Protein AF-A0A9J5ZUS2-F1 (afdb_monomer_lite)

Organism: Solanum commersonii (NCBI:txid4109)

Sequence (177 aa):
MTYFGKKFLSPGGKTVLIQHILQSQPLHIFVALMPYASIIKNIEMHFSNFFWGNKDGKKKKFVIGLLGKTSYMIYICLSLSTKRWWRIGTEKYLWAEFLKAKYCQRRNPMSKVATLTDSSSWRELLSVRDKVEKTYLLETQLIRKMLPLGQDWDLDSLNPTIPRNVVNIVENIHIGD

Secondary structure (DSSP, 8-state):
----------HHHHHHHHHHHHHHTHHHHHHH----HHHHHHHHHHHHHHHH-S-TT-------SSSTTS-HHHHHHHHHHHHHHHHHHH---HHHHHHHHHH-TTS-GGG----TTS-HHHHHHHHHHHHHHHHHHHHHHHHHHH--TTS---GGGGTTTS-HHHHHHHHT-----

pLDDT: mean 70.17, std 14.35, range [30.84, 89.31]

Radius of gyration: 23.58 Å; chains: 1; bounding box: 79×53×49 Å

Foldseek 3Di:
DDPPPPPQDDLVRLVVVVVVCCVPPVLVVLLVFQDDPVVVVVVQQVSQCSNVNPPPVDRDGPPPDDDPDDDPVVVVSLVSLLVSLVCLVPPDDPVSVVCCVVQVVDHDPLPGDDDPPDDPRSNVSVVSSVVVCVVVVVVVVVVCVQDPPDDDGPLVVCPVPDDVVVSVVVVPDDPDD

Structure (mmCIF, N/CA/C/O backbone):
data_AF-A0A9J5ZUS2-F1
#
_entry.id   AF-A0A9J5ZUS2-F1
#
loop_
_atom_site.group_PDB
_atom_site.id
_atom_site.type_symbol
_atom_site.label_atom_id
_atom_site.label_alt_id
_atom_site.label_comp_id
_atom_site.label_asym_id
_atom_site.label_entity_id
_atom_site.label_seq_id
_atom_site.pdbx_PDB_ins_code
_atom_site.Cartn_x
_atom_site.Cartn_y
_atom_site.Cartn_z
_atom_site.occupancy
_atom_site.B_iso_or_equiv
_atom_site.auth_seq_id
_atom_site.auth_comp_id
_atom_site.auth_asym_id
_atom_site.auth_atom_id
_atom_site.pdbx_PDB_model_num
ATOM 1 N N . MET A 1 1 ? -46.149 6.155 23.957 1.00 30.84 1 MET A N 1
ATOM 2 C CA . MET A 1 1 ? -45.692 5.385 22.775 1.00 30.84 1 MET A CA 1
ATOM 3 C C . MET A 1 1 ? -44.445 6.067 22.234 1.00 30.84 1 MET A C 1
ATOM 5 O O . MET A 1 1 ? -44.531 7.249 21.970 1.00 30.84 1 MET A O 1
ATOM 9 N N . THR A 1 2 ? -43.250 5.506 22.108 1.00 36.47 2 THR A N 1
ATOM 10 C CA . THR A 1 2 ? -42.658 4.200 22.417 1.00 36.47 2 THR A CA 1
ATOM 11 C C . THR A 1 2 ? -41.177 4.496 22.648 1.00 36.47 2 THR A C 1
ATOM 13 O O . THR A 1 2 ? -40.524 5.098 21.796 1.00 36.47 2 THR A O 1
ATOM 16 N N . TYR A 1 3 ? -40.655 4.096 23.807 1.00 38.28 3 TYR A N 1
ATOM 17 C CA . TYR A 1 3 ? -39.227 4.095 24.100 1.00 38.28 3 TYR A CA 1
ATOM 18 C C . TYR A 1 3 ? -38.534 3.139 23.119 1.00 38.28 3 TYR A C 1
ATOM 20 O O . TYR A 1 3 ? -38.512 1.930 23.341 1.00 38.28 3 TYR A O 1
ATOM 28 N N . PHE A 1 4 ? -37.964 3.657 22.029 1.00 38.19 4 PHE A N 1
ATOM 29 C CA . PHE A 1 4 ? -36.981 2.903 21.255 1.00 38.19 4 PHE A CA 1
ATOM 30 C C . PHE A 1 4 ? -35.716 2.788 22.107 1.00 38.19 4 PHE A C 1
ATOM 32 O O . PHE A 1 4 ? -34.848 3.663 22.117 1.00 38.19 4 PHE A O 1
ATOM 39 N N . GLY A 1 5 ? -35.664 1.714 22.895 1.00 38.50 5 GLY A N 1
ATOM 40 C CA . GLY A 1 5 ? -34.515 1.338 23.697 1.00 38.50 5 GLY A CA 1
ATOM 41 C C . GLY A 1 5 ? -33.268 1.286 22.822 1.00 38.50 5 GLY A C 1
ATOM 42 O O . GLY A 1 5 ? -33.132 0.420 21.960 1.00 38.50 5 GLY A O 1
ATOM 43 N N . LYS A 1 6 ? -32.344 2.219 23.063 1.00 49.53 6 LYS A N 1
ATOM 44 C CA . LYS A 1 6 ? -30.989 2.229 22.510 1.00 49.53 6 LYS A CA 1
ATOM 45 C C . LYS A 1 6 ? -30.213 1.013 23.036 1.00 49.53 6 LYS A C 1
ATOM 47 O O . LYS A 1 6 ? -29.319 1.155 23.867 1.00 49.53 6 LYS A O 1
ATOM 52 N N . LYS A 1 7 ? -30.516 -0.191 22.547 1.00 55.50 7 LYS A N 1
ATOM 53 C CA . LYS A 1 7 ? -29.571 -1.311 22.585 1.00 55.50 7 LYS A CA 1
ATOM 54 C C . LYS A 1 7 ? -28.504 -1.011 21.537 1.00 55.50 7 LYS A C 1
ATOM 56 O O . LYS A 1 7 ? -28.580 -1.458 20.399 1.00 55.50 7 LYS A O 1
ATOM 61 N N . PHE A 1 8 ? -27.533 -0.178 21.910 1.00 67.38 8 PHE A N 1
ATOM 62 C CA . PHE A 1 8 ? -26.286 -0.099 21.160 1.00 67.38 8 PHE A CA 1
ATOM 63 C C . PHE A 1 8 ? -25.726 -1.520 21.064 1.00 67.38 8 PHE A C 1
ATOM 65 O O . PHE A 1 8 ? -25.672 -2.219 22.076 1.00 67.38 8 PHE A O 1
ATOM 72 N N . LEU A 1 9 ? -25.362 -1.943 19.849 1.00 70.00 9 LEU A N 1
ATOM 73 C CA . LEU A 1 9 ? -24.675 -3.211 19.599 1.00 70.00 9 LEU A CA 1
ATOM 74 C C . LEU A 1 9 ? -23.627 -3.457 20.688 1.00 70.00 9 LEU A C 1
ATOM 76 O O . LEU A 1 9 ? -22.884 -2.537 21.056 1.00 70.00 9 LEU A O 1
ATOM 80 N N . SER A 1 10 ? -23.567 -4.696 21.182 1.00 81.25 10 SER A N 1
ATOM 81 C CA . SER A 1 10 ? -22.508 -5.103 22.102 1.00 81.25 10 SER A CA 1
ATOM 82 C C . SER A 1 10 ? -21.139 -4.798 21.474 1.00 81.25 10 SER A C 1
ATOM 84 O O . SER A 1 10 ? -21.027 -4.771 20.243 1.00 81.25 10 SER A O 1
ATOM 86 N N . PRO A 1 11 ? -20.076 -4.582 22.269 1.00 76.81 11 PRO A N 1
ATOM 87 C CA . PRO A 1 11 ? -18.733 -4.379 21.725 1.00 76.81 11 PRO A CA 1
ATOM 88 C C . PRO A 1 11 ? -18.337 -5.461 20.706 1.00 76.81 11 PRO A C 1
ATOM 90 O O . PRO A 1 11 ? -17.806 -5.133 19.650 1.00 76.81 11 PRO A O 1
ATOM 93 N N . GLY A 1 12 ? -18.709 -6.724 20.957 1.00 77.31 12 GLY A N 1
ATOM 94 C CA . GLY A 1 12 ? -18.535 -7.825 20.006 1.00 77.31 12 GLY A CA 1
ATOM 95 C C . GLY A 1 12 ? -19.336 -7.648 18.711 1.00 77.31 12 GLY A C 1
ATOM 96 O O . GLY A 1 12 ? -18.774 -7.771 17.626 1.00 77.31 12 GLY A O 1
ATOM 97 N N . GLY A 1 13 ? -20.618 -7.272 18.797 1.00 82.19 13 GLY A N 1
ATOM 98 C CA . GLY A 1 13 ? -21.447 -6.992 17.618 1.00 82.19 13 GLY A CA 1
ATOM 99 C C . GLY A 1 13 ? -20.917 -5.830 16.770 1.00 82.19 13 GLY A C 1
ATOM 100 O O . GLY A 1 13 ? -20.970 -5.883 15.542 1.00 82.19 13 GLY A O 1
ATOM 101 N N . LYS A 1 14 ? -20.330 -4.806 17.404 1.00 80.88 14 LYS A N 1
ATOM 102 C CA . LYS A 1 14 ? -19.657 -3.709 16.692 1.00 80.88 14 LYS A CA 1
ATOM 103 C C . LYS A 1 14 ? -18.392 -4.175 15.970 1.00 80.88 14 LYS A C 1
ATOM 105 O O . LYS A 1 14 ? -18.174 -3.747 14.840 1.00 80.88 14 LYS A O 1
ATOM 110 N N . THR A 1 15 ? -17.581 -5.038 16.586 1.00 77.94 15 THR A N 1
ATOM 111 C CA . THR A 1 15 ? -16.387 -5.612 15.940 1.00 77.94 15 THR A CA 1
ATOM 112 C C . THR A 1 15 ? -16.770 -6.416 14.706 1.00 77.94 15 THR A C 1
ATOM 114 O O . THR A 1 15 ? -16.212 -6.183 13.637 1.00 77.94 15 THR A O 1
ATOM 117 N N . VAL A 1 16 ? -17.756 -7.310 14.836 1.00 81.94 16 VAL A N 1
ATOM 118 C CA . VAL A 1 16 ? -18.235 -8.146 13.725 1.00 81.94 16 VAL A CA 1
ATOM 119 C C . VAL A 1 16 ? -18.752 -7.277 12.581 1.00 81.94 16 VAL A C 1
ATOM 121 O O . VAL A 1 16 ? -18.423 -7.529 11.425 1.00 81.94 16 VAL A O 1
ATOM 124 N N . LEU A 1 17 ? -19.490 -6.205 12.887 1.00 84.25 17 LEU A N 1
ATOM 125 C CA . LEU A 1 17 ? -19.984 -5.300 11.854 1.00 84.25 17 LEU A CA 1
ATOM 126 C C . LEU A 1 17 ? -18.851 -4.535 11.155 1.00 84.25 17 LEU A C 1
ATOM 128 O O . LEU A 1 17 ? -18.850 -4.451 9.929 1.00 84.25 17 LEU A O 1
ATOM 132 N N . ILE A 1 18 ? -17.872 -4.007 11.901 1.00 79.00 18 ILE A N 1
ATOM 133 C CA . ILE A 1 18 ? -16.694 -3.350 11.305 1.00 79.00 18 ILE A CA 1
ATOM 134 C C . ILE A 1 18 ? -15.936 -4.334 10.415 1.00 79.00 18 ILE A C 1
ATOM 136 O O . ILE A 1 18 ? -15.571 -3.979 9.298 1.00 79.00 18 ILE A O 1
ATOM 140 N N . GLN A 1 19 ? -15.725 -5.565 10.879 1.00 81.75 19 GLN A N 1
ATOM 141 C CA . GLN A 1 19 ? -15.045 -6.603 10.112 1.00 81.75 19 GLN A CA 1
ATOM 142 C C . GLN A 1 19 ? -15.802 -6.929 8.821 1.00 81.75 19 GLN A C 1
ATOM 144 O O . GLN A 1 19 ? -15.193 -6.958 7.755 1.00 81.75 19 GLN A O 1
ATOM 149 N N . HIS A 1 20 ? -17.123 -7.090 8.893 1.00 84.38 20 HIS A N 1
ATOM 150 C CA . HIS A 1 20 ? -17.956 -7.350 7.723 1.00 84.38 20 HIS A CA 1
ATOM 151 C C . HIS A 1 20 ? -17.936 -6.180 6.728 1.00 84.38 20 HIS A C 1
ATOM 153 O O . HIS A 1 20 ? -17.770 -6.381 5.525 1.00 84.38 20 HIS A O 1
ATOM 159 N N . ILE A 1 21 ? -18.067 -4.939 7.208 1.00 80.69 21 ILE A N 1
ATOM 160 C CA . ILE A 1 21 ? -17.984 -3.742 6.357 1.00 80.69 21 ILE A CA 1
ATOM 161 C C . ILE A 1 21 ? -16.608 -3.667 5.694 1.00 80.69 21 ILE A C 1
ATOM 163 O O . ILE A 1 21 ? -16.536 -3.470 4.485 1.00 80.69 21 ILE A O 1
ATOM 167 N N . LEU A 1 22 ? -15.530 -3.876 6.457 1.00 71.19 22 LEU A N 1
ATOM 168 C CA . LEU A 1 22 ? -14.159 -3.892 5.948 1.00 71.19 22 LEU A CA 1
ATOM 169 C C . LEU A 1 22 ? -13.957 -4.949 4.863 1.00 71.19 22 LEU A C 1
ATOM 171 O O . LEU A 1 22 ? -13.364 -4.642 3.832 1.00 71.19 22 LEU A O 1
ATOM 175 N N . GLN A 1 23 ? -14.458 -6.162 5.086 1.00 73.50 23 GLN A N 1
ATOM 176 C CA . GLN A 1 23 ? -14.346 -7.271 4.141 1.00 73.50 23 GLN A CA 1
ATOM 177 C C . GLN A 1 23 ? -15.151 -7.028 2.858 1.00 73.50 23 GLN A C 1
ATOM 179 O O . GLN A 1 23 ? -14.702 -7.431 1.791 1.00 73.50 23 GLN A O 1
ATOM 184 N N . SER A 1 24 ? -16.300 -6.351 2.942 1.00 77.38 24 SER A N 1
ATOM 185 C CA . SER A 1 24 ? -17.254 -6.249 1.827 1.00 77.38 24 SER A CA 1
ATOM 186 C C . SER A 1 24 ? -17.083 -5.037 0.913 1.00 77.38 24 SER A C 1
ATOM 188 O O . SER A 1 24 ? -17.437 -5.134 -0.257 1.00 77.38 24 SER A O 1
ATOM 190 N N . GLN A 1 25 ? -16.580 -3.890 1.388 1.00 72.81 25 GLN A N 1
ATOM 191 C CA . GLN A 1 25 ? -16.607 -2.652 0.582 1.00 72.81 25 GLN A CA 1
ATOM 192 C C . GLN A 1 25 ? -15.241 -1.979 0.366 1.00 72.81 25 GLN A C 1
ATOM 194 O O . GLN A 1 25 ? -14.800 -1.878 -0.782 1.00 72.81 25 GLN A O 1
ATOM 199 N N . PRO A 1 26 ? -14.514 -1.534 1.405 1.00 73.31 26 PRO A N 1
ATOM 200 C CA . PRO A 1 26 ? -13.251 -0.838 1.211 1.00 73.31 26 PRO A CA 1
ATOM 201 C C . PRO A 1 26 ? -12.143 -1.782 0.730 1.00 73.31 26 PRO A C 1
ATOM 203 O O . PRO A 1 26 ? -11.291 -1.355 -0.042 1.00 73.31 26 PRO A O 1
ATOM 206 N N . LEU A 1 27 ? -12.166 -3.069 1.097 1.00 75.56 27 LEU A N 1
ATOM 207 C CA . LEU A 1 27 ? -11.124 -4.018 0.693 1.00 75.56 27 LEU A CA 1
ATOM 208 C C . LEU A 1 27 ? -11.096 -4.258 -0.822 1.00 75.56 27 LEU A C 1
ATOM 210 O O . LEU A 1 27 ? -10.015 -4.282 -1.405 1.00 75.56 27 LEU A O 1
ATOM 214 N N . HIS A 1 28 ? -12.255 -4.344 -1.481 1.00 78.25 28 HIS A N 1
ATOM 215 C CA . HIS A 1 28 ? -12.318 -4.480 -2.942 1.00 78.25 28 HIS A CA 1
ATOM 216 C C . HIS A 1 28 ? -11.705 -3.274 -3.656 1.00 78.25 28 HIS A C 1
ATOM 218 O O . HIS A 1 28 ? -10.967 -3.433 -4.630 1.00 78.25 28 HIS A O 1
ATOM 224 N N . ILE A 1 29 ? -11.953 -2.073 -3.131 1.00 78.00 29 ILE A N 1
ATOM 225 C CA . ILE A 1 29 ? -11.347 -0.846 -3.645 1.00 78.00 29 ILE A CA 1
ATOM 226 C C . ILE A 1 29 ? -9.836 -0.880 -3.391 1.00 78.00 29 ILE A C 1
ATOM 228 O O . ILE A 1 29 ? -9.059 -0.656 -4.314 1.00 78.00 29 ILE A O 1
ATOM 232 N N . PHE A 1 30 ? -9.398 -1.242 -2.185 1.00 77.06 30 PHE A N 1
ATOM 233 C CA . PHE A 1 30 ? -7.979 -1.224 -1.812 1.00 77.06 30 PHE A CA 1
ATOM 234 C C . PHE A 1 30 ? -7.120 -2.220 -2.590 1.00 77.06 30 PHE A C 1
ATOM 236 O O . PHE A 1 30 ? -5.949 -1.952 -2.854 1.00 77.06 30 PHE A O 1
ATOM 243 N N . VAL A 1 31 ? -7.696 -3.348 -3.013 1.00 73.88 31 VAL A N 1
ATOM 244 C CA . VAL A 1 31 ? -7.016 -4.285 -3.919 1.00 73.88 31 VAL A CA 1
ATOM 245 C C . VAL A 1 31 ? -6.752 -3.636 -5.286 1.00 73.88 31 VAL A C 1
ATOM 247 O O . VAL A 1 31 ? -5.705 -3.874 -5.895 1.00 73.88 31 VAL A O 1
ATOM 250 N N . ALA A 1 32 ? -7.671 -2.799 -5.774 1.00 73.06 32 ALA A N 1
ATOM 251 C CA . ALA A 1 32 ? -7.565 -2.144 -7.078 1.00 73.06 32 ALA A CA 1
ATOM 252 C C . ALA A 1 32 ? -6.731 -0.853 -7.049 1.00 73.06 32 ALA A C 1
ATOM 254 O O . ALA A 1 32 ? -6.097 -0.501 -8.053 1.00 73.06 32 ALA A O 1
ATOM 255 N N . LEU A 1 33 ? -6.691 -0.145 -5.921 1.00 76.56 33 LEU A N 1
ATOM 256 C CA . LEU A 1 33 ? -5.993 1.131 -5.773 1.00 76.56 33 LEU A CA 1
ATOM 257 C C . LEU A 1 33 ? -5.579 1.392 -4.328 1.00 76.56 33 LEU A C 1
ATOM 259 O O . LEU A 1 33 ? -6.342 1.161 -3.400 1.00 76.56 33 LEU A O 1
ATOM 263 N N . MET A 1 34 ? -4.383 1.950 -4.152 1.00 73.75 34 MET A N 1
ATOM 264 C CA . MET A 1 34 ? -3.943 2.428 -2.850 1.00 73.75 34 MET A CA 1
ATOM 265 C C . MET A 1 34 ? -4.534 3.827 -2.612 1.00 73.75 34 MET A C 1
ATOM 267 O O . MET A 1 34 ? -4.209 4.753 -3.361 1.00 73.75 34 MET A O 1
ATOM 271 N N . PRO A 1 35 ? -5.440 3.997 -1.634 1.00 73.88 35 PRO A N 1
ATOM 272 C CA . PRO A 1 35 ? -6.056 5.288 -1.355 1.00 73.88 35 PRO A CA 1
ATOM 273 C C . PRO A 1 35 ? -5.063 6.235 -0.672 1.00 73.88 35 PRO A C 1
ATOM 275 O O . PRO A 1 35 ? -4.148 5.809 0.034 1.00 73.88 35 PRO A O 1
ATOM 278 N N . TYR A 1 36 ? -5.287 7.541 -0.819 1.00 78.25 36 TYR A N 1
ATOM 279 C CA . TYR A 1 36 ? -4.508 8.551 -0.106 1.00 78.25 36 TYR A CA 1
ATOM 280 C C . TYR A 1 36 ? -4.630 8.386 1.415 1.00 78.25 36 TYR A C 1
ATOM 282 O O . TYR A 1 36 ? -5.702 8.074 1.941 1.00 78.25 36 TYR A O 1
ATOM 290 N N . ALA A 1 37 ? -3.549 8.678 2.143 1.00 76.19 37 ALA A N 1
ATOM 291 C CA . ALA A 1 37 ? -3.501 8.547 3.601 1.00 76.19 37 ALA A CA 1
ATOM 292 C C . ALA A 1 37 ? -4.598 9.352 4.331 1.00 76.19 37 ALA A C 1
ATOM 294 O O . ALA A 1 37 ? -5.024 8.969 5.418 1.00 76.19 37 ALA A O 1
ATOM 295 N N . SER A 1 38 ? -5.079 10.452 3.743 1.00 76.62 38 SER A N 1
ATOM 296 C CA . SER A 1 38 ? -6.209 11.238 4.258 1.00 76.62 38 SER A CA 1
ATOM 297 C C . SER A 1 38 ? -7.524 10.455 4.249 1.00 76.62 38 SER A C 1
ATOM 299 O O . SER A 1 38 ? -8.258 10.479 5.234 1.00 76.62 38 SER A O 1
ATOM 301 N N . ILE A 1 39 ? -7.796 9.716 3.171 1.00 81.94 39 ILE A N 1
ATOM 302 C CA . ILE A 1 39 ? -8.988 8.874 3.026 1.00 81.94 39 ILE A CA 1
ATOM 303 C C . ILE A 1 39 ? -8.933 7.736 4.043 1.00 81.94 39 ILE A C 1
ATOM 305 O O . ILE A 1 39 ? -9.913 7.499 4.743 1.00 81.94 39 ILE A O 1
ATOM 309 N N . ILE A 1 40 ? -7.768 7.096 4.190 1.00 79.81 40 ILE A N 1
ATOM 310 C CA . ILE A 1 40 ? -7.561 6.038 5.187 1.00 79.81 40 ILE A CA 1
ATOM 311 C C . ILE A 1 40 ? -7.861 6.570 6.595 1.00 79.81 40 ILE A C 1
ATOM 313 O O . ILE A 1 40 ? -8.669 5.987 7.31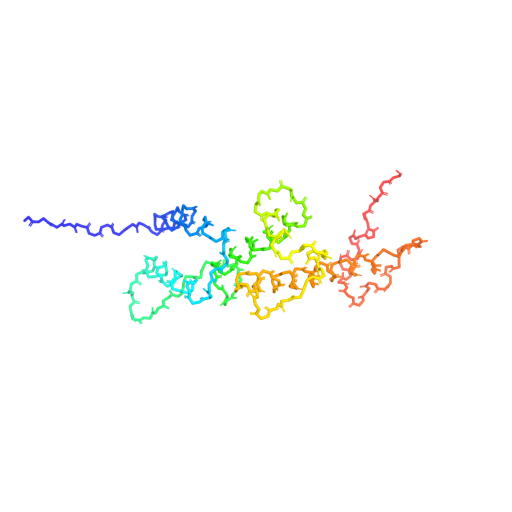3 1.00 79.81 40 ILE A O 1
ATOM 317 N N . LYS A 1 41 ? -7.301 7.732 6.956 1.00 79.50 41 LYS A N 1
ATOM 318 C CA . LYS A 1 41 ? -7.554 8.379 8.254 1.00 79.50 41 LYS A CA 1
ATOM 319 C C . LYS A 1 41 ? -9.028 8.724 8.473 1.00 79.50 41 LYS A C 1
ATOM 321 O O . LYS A 1 41 ? -9.517 8.592 9.592 1.00 79.50 41 LYS A O 1
ATOM 326 N N . ASN A 1 42 ? -9.735 9.171 7.434 1.00 82.88 42 ASN A N 1
ATOM 327 C CA . ASN A 1 42 ? -11.168 9.454 7.527 1.00 82.88 42 ASN A CA 1
ATOM 328 C C . ASN A 1 42 ? -11.971 8.182 7.797 1.00 82.88 42 ASN A C 1
ATOM 330 O O . ASN A 1 42 ? -12.799 8.170 8.708 1.00 82.88 42 ASN A O 1
ATOM 334 N N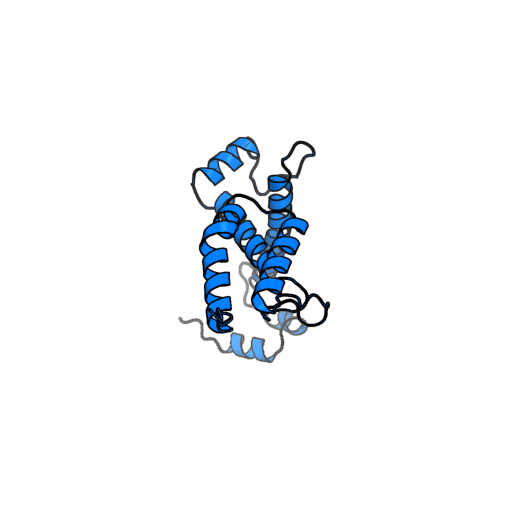 . ILE A 1 43 ? -11.696 7.099 7.068 1.00 81.56 43 ILE A N 1
ATOM 335 C CA . ILE A 1 43 ? -12.377 5.819 7.287 1.00 81.56 43 ILE A CA 1
ATOM 336 C C . ILE A 1 43 ? -12.094 5.298 8.705 1.00 81.56 43 ILE A C 1
ATOM 338 O O . ILE A 1 43 ? -13.013 4.914 9.428 1.00 81.56 43 ILE A O 1
ATOM 342 N N . GLU A 1 44 ? -10.846 5.378 9.158 1.00 79.56 44 GLU A N 1
ATOM 343 C CA . GLU A 1 44 ? -10.463 4.991 10.518 1.00 79.56 44 GLU A CA 1
ATOM 344 C C . GLU A 1 44 ? -11.142 5.840 11.584 1.00 79.56 44 GLU A C 1
ATOM 346 O O . GLU A 1 44 ? -11.534 5.318 12.625 1.00 79.56 44 GLU A O 1
ATOM 351 N N . MET A 1 45 ? -11.313 7.137 11.340 1.00 80.12 45 MET A N 1
ATOM 352 C CA . MET A 1 45 ? -12.061 8.024 12.225 1.00 80.12 45 MET A CA 1
ATOM 353 C C . MET A 1 45 ? -13.538 7.619 12.295 1.00 80.12 45 MET A C 1
ATOM 355 O O . MET A 1 45 ? -14.099 7.590 13.389 1.00 80.12 45 MET A O 1
ATOM 359 N N . HIS A 1 46 ? -14.163 7.246 11.176 1.00 81.19 46 HIS A N 1
ATOM 360 C CA . HIS A 1 46 ? -15.536 6.732 11.186 1.00 81.19 46 HIS A CA 1
ATOM 361 C C . HIS A 1 46 ? -15.653 5.415 11.964 1.00 81.19 46 HIS A C 1
ATOM 363 O O . HIS A 1 46 ? -16.543 5.297 12.809 1.00 81.19 46 HIS A O 1
ATOM 369 N N . PHE A 1 47 ? -14.728 4.469 11.774 1.00 77.88 47 PHE A N 1
ATOM 370 C CA . PHE A 1 47 ? -14.700 3.229 12.560 1.00 77.88 47 PHE A CA 1
ATOM 371 C C . PHE A 1 47 ? -14.443 3.479 14.043 1.00 77.88 47 PHE A C 1
ATOM 373 O O . PHE A 1 47 ? -15.120 2.902 14.891 1.00 77.88 47 PHE A O 1
ATOM 380 N N . SER A 1 48 ? -13.533 4.397 14.361 1.00 76.81 48 SER A N 1
ATOM 381 C CA . SER A 1 48 ? -13.253 4.839 15.728 1.00 76.81 48 SER A CA 1
ATOM 382 C C . SER A 1 48 ? -14.507 5.383 16.411 1.00 76.81 48 SER A C 1
ATOM 384 O O . SER A 1 48 ? -14.858 4.948 17.508 1.00 76.81 48 SER A O 1
ATOM 386 N N . ASN A 1 49 ? -15.203 6.306 15.742 1.00 77.69 49 ASN A N 1
ATOM 387 C CA . ASN A 1 49 ? -16.414 6.945 16.250 1.00 77.69 49 ASN A CA 1
ATOM 388 C C . ASN A 1 49 ? -17.557 5.939 16.410 1.00 77.69 49 ASN A C 1
ATOM 390 O O . ASN A 1 49 ? -18.288 5.995 17.396 1.00 77.69 49 ASN A O 1
ATOM 394 N N . PHE A 1 50 ? -17.703 5.002 15.474 1.00 80.81 50 PHE A N 1
ATOM 395 C CA . PHE A 1 50 ? -18.705 3.943 15.560 1.00 80.81 50 PHE A CA 1
ATOM 396 C C . PHE A 1 50 ? -18.423 2.976 16.727 1.00 80.81 50 PHE A C 1
ATOM 398 O O . PHE A 1 50 ? -19.320 2.653 17.520 1.00 80.81 50 PHE A O 1
ATOM 405 N N . PHE A 1 51 ? -17.166 2.546 16.870 1.00 77.06 51 PHE A N 1
ATOM 406 C CA . PHE A 1 51 ? -16.760 1.572 17.879 1.00 77.06 51 PHE A CA 1
ATOM 407 C C . PHE A 1 51 ? -16.851 2.152 19.295 1.00 77.06 51 PHE A C 1
ATOM 409 O O . PHE A 1 51 ? -17.613 1.652 20.132 1.00 77.06 51 PHE A O 1
ATOM 416 N N . TRP A 1 52 ? -16.134 3.252 19.538 1.00 74.25 52 TRP A N 1
ATOM 417 C CA . TRP A 1 52 ? -16.014 3.870 20.860 1.00 74.25 52 TRP A CA 1
ATOM 418 C C . TRP A 1 52 ? -17.186 4.791 21.216 1.00 74.25 52 TRP A C 1
ATOM 420 O O . TRP A 1 52 ? -17.458 5.002 22.399 1.00 74.25 52 TRP A O 1
ATOM 430 N N . GLY A 1 53 ? -17.908 5.306 20.217 1.00 67.62 53 GLY A N 1
ATOM 431 C CA . GLY A 1 53 ? -18.872 6.386 20.409 1.00 67.62 53 GLY A CA 1
ATOM 432 C C . GLY A 1 53 ? -18.187 7.731 20.670 1.00 67.62 53 GLY A C 1
ATOM 433 O O . GLY A 1 53 ? -16.985 7.813 20.918 1.00 67.62 53 GLY A O 1
ATOM 434 N N . ASN A 1 54 ? -18.970 8.807 20.643 1.00 60.53 54 ASN A N 1
ATOM 435 C CA . ASN A 1 54 ? -18.494 10.144 20.986 1.00 60.53 54 ASN A CA 1
ATOM 436 C C . ASN A 1 54 ? -18.601 10.338 22.509 1.00 60.53 54 ASN A C 1
ATOM 438 O O . ASN A 1 54 ? -19.556 10.935 22.997 1.00 60.53 54 ASN A O 1
ATOM 442 N N . LYS A 1 55 ? -17.685 9.738 23.277 1.00 49.59 55 LYS A N 1
ATOM 443 C CA . LYS A 1 55 ? -17.580 9.990 24.721 1.00 49.59 55 LYS A CA 1
ATOM 444 C C . LYS A 1 55 ? -16.455 10.999 24.956 1.00 49.59 55 LYS A C 1
ATOM 446 O O . LYS A 1 55 ? -15.308 10.740 24.601 1.00 49.59 55 LYS A O 1
ATOM 451 N N . ASP A 1 56 ? -16.825 12.148 25.518 1.00 50.12 56 ASP A N 1
ATOM 452 C CA . ASP A 1 56 ? -15.942 13.184 26.080 1.00 50.12 56 ASP A CA 1
ATOM 453 C C . ASP A 1 56 ? -15.244 14.142 25.098 1.00 50.12 56 ASP A C 1
ATOM 455 O O . ASP A 1 56 ? -14.268 14.795 25.463 1.00 50.12 56 ASP A O 1
ATOM 459 N N . GLY A 1 57 ? -15.696 14.246 23.841 1.00 54.78 57 GLY A N 1
ATOM 460 C CA . GLY A 1 57 ? -15.120 15.190 22.864 1.00 54.78 57 GLY A CA 1
ATOM 461 C C . GLY A 1 57 ? -13.670 14.884 22.449 1.00 54.78 57 GLY A C 1
ATOM 462 O O . GLY A 1 57 ? -13.091 15.592 21.625 1.00 54.78 57 GLY A O 1
ATOM 463 N N . LYS A 1 58 ? -13.079 13.799 22.967 1.00 54.03 58 LYS A N 1
ATOM 464 C CA . LYS A 1 58 ? -11.746 13.309 22.605 1.00 54.03 58 LYS A CA 1
ATOM 465 C C . LYS A 1 58 ? -11.883 12.164 21.603 1.00 54.03 58 LYS A C 1
ATOM 467 O O . LYS A 1 58 ? -12.414 11.103 21.923 1.00 54.03 58 LYS A O 1
ATOM 472 N N . LYS A 1 59 ? -11.367 12.359 20.383 1.00 54.22 59 LYS A N 1
ATOM 473 C CA . LYS A 1 59 ? -11.336 11.333 19.324 1.00 54.22 59 LYS A CA 1
ATOM 474 C C . LYS A 1 59 ? -10.457 10.152 19.765 1.00 54.22 59 LYS A C 1
ATOM 476 O O . LYS A 1 59 ? -9.233 10.207 19.636 1.00 54.22 59 LYS A O 1
ATOM 481 N N . LYS A 1 60 ? -11.057 9.083 20.298 1.00 57.28 60 LYS A N 1
ATOM 482 C CA . LYS A 1 60 ? -10.337 7.838 20.618 1.00 57.28 60 LYS A CA 1
ATOM 483 C C . LYS A 1 60 ? -9.957 7.145 19.315 1.00 57.28 60 LYS A C 1
ATOM 485 O O . LYS A 1 60 ? -10.839 6.768 18.559 1.00 57.28 60 LYS A O 1
ATOM 490 N N . LYS A 1 61 ? -8.661 6.993 19.033 1.00 58.69 61 LYS A N 1
ATOM 491 C CA . LYS A 1 61 ? -8.186 6.294 17.829 1.00 58.69 61 LYS A CA 1
ATOM 492 C C . LYS A 1 61 ? -8.577 4.814 17.890 1.00 58.69 61 LYS A C 1
ATOM 494 O O . LYS A 1 61 ? -8.437 4.175 18.932 1.00 58.69 61 LYS A O 1
ATOM 499 N N . PHE A 1 62 ? -9.025 4.260 16.768 1.00 54.47 62 PHE A N 1
ATOM 500 C CA . PHE A 1 62 ? -9.175 2.823 16.569 1.00 54.47 62 PHE A CA 1
ATOM 501 C C . PHE A 1 62 ? -7.783 2.192 16.487 1.00 54.47 62 PHE A C 1
ATOM 503 O O . PHE A 1 62 ? -7.180 2.083 15.423 1.00 54.47 62 PHE A O 1
ATOM 510 N N . VAL A 1 63 ? -7.239 1.848 17.650 1.00 51.19 63 VAL A N 1
ATOM 511 C CA . VAL A 1 63 ? -6.009 1.074 17.774 1.00 51.19 63 VAL A CA 1
ATOM 512 C C . VAL A 1 63 ? -6.435 -0.334 18.156 1.00 51.19 63 VAL A C 1
ATOM 514 O O . VAL A 1 63 ? -6.641 -0.624 19.331 1.00 51.19 63 VAL A O 1
ATOM 517 N N . ILE A 1 64 ? -6.608 -1.208 17.165 1.00 50.59 64 ILE A N 1
ATOM 518 C CA . ILE A 1 64 ? -6.518 -2.643 17.437 1.00 50.59 64 ILE A CA 1
ATOM 519 C C . ILE A 1 64 ? -5.025 -2.884 17.632 1.00 50.59 64 ILE A C 1
ATOM 521 O O . ILE A 1 64 ? -4.243 -2.790 16.686 1.00 50.59 64 ILE A O 1
ATOM 525 N N . GLY A 1 65 ? -4.618 -3.024 18.891 1.00 45.66 65 GLY A N 1
ATOM 526 C CA . GLY A 1 65 ? -3.222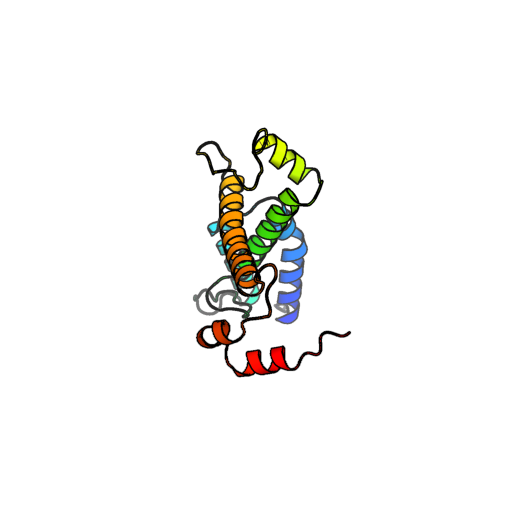 -3.166 19.263 1.00 45.66 65 GLY A CA 1
ATOM 527 C C . GLY A 1 65 ? -2.618 -4.395 18.604 1.00 45.66 65 GLY A C 1
ATOM 528 O O . GLY A 1 65 ? -2.993 -5.505 18.951 1.00 45.66 65 GLY A O 1
ATOM 529 N N . LEU A 1 66 ? -1.669 -4.177 17.694 1.00 40.81 66 LEU A N 1
ATOM 530 C CA . LEU A 1 66 ? -0.601 -5.143 17.447 1.00 40.81 66 LEU A CA 1
ATOM 531 C C . LEU A 1 66 ? 0.775 -4.486 17.312 1.00 40.81 66 LEU A C 1
ATOM 533 O O . LEU A 1 66 ? 1.724 -5.071 17.801 1.00 40.81 66 LEU A O 1
ATOM 537 N N . LEU A 1 67 ? 0.924 -3.259 16.800 1.00 43.84 67 LEU A N 1
ATOM 538 C CA . LEU A 1 67 ? 2.173 -2.491 16.937 1.00 43.84 67 LEU A CA 1
ATOM 539 C C . LEU A 1 67 ? 1.870 -0.991 16.966 1.00 43.84 67 LEU A C 1
ATOM 541 O O . LEU A 1 67 ? 1.152 -0.468 16.117 1.00 43.84 67 LEU A O 1
ATOM 545 N N . GLY A 1 68 ? 2.383 -0.311 17.990 1.00 48.19 68 GLY A N 1
ATOM 546 C CA . GLY A 1 68 ? 2.027 1.057 18.348 1.00 48.19 68 GLY A CA 1
ATOM 547 C C . GLY A 1 68 ? 2.122 2.097 17.222 1.00 48.19 68 GLY A C 1
ATOM 548 O O . GLY A 1 68 ? 2.919 2.008 16.295 1.00 48.19 68 GLY A O 1
ATOM 549 N N . LYS A 1 69 ? 1.315 3.152 17.384 1.00 51.94 69 LYS A N 1
ATOM 550 C CA . LYS A 1 69 ? 1.325 4.441 16.661 1.00 51.94 69 LYS A CA 1
ATOM 551 C C . LYS A 1 69 ? 0.812 4.463 15.212 1.00 51.94 69 LYS A C 1
ATOM 553 O O . LYS A 1 69 ? 0.332 5.525 14.812 1.00 51.94 69 LYS A O 1
ATOM 558 N N . THR A 1 70 ? 0.818 3.357 14.469 1.00 54.44 70 THR A N 1
ATOM 559 C CA . THR A 1 70 ? 0.325 3.313 13.074 1.00 54.44 70 THR A CA 1
ATOM 560 C C . THR A 1 70 ? -1.042 2.646 12.988 1.00 54.44 70 THR A C 1
ATOM 562 O O . THR A 1 70 ? -1.298 1.654 13.666 1.00 54.44 70 THR A O 1
ATOM 565 N N . SER A 1 71 ? -1.940 3.189 12.170 1.00 65.94 71 SER A N 1
ATOM 566 C CA . SER A 1 71 ? -3.289 2.652 12.076 1.00 65.94 71 SER A CA 1
ATOM 567 C C . SER A 1 71 ? -3.387 1.310 11.352 1.00 65.94 71 SER A C 1
ATOM 569 O O . SER A 1 71 ? -2.697 1.058 10.366 1.00 65.94 71 SER A O 1
ATOM 571 N N . TYR A 1 72 ? -4.343 0.491 11.788 1.00 71.81 72 TYR A N 1
ATOM 572 C CA . TYR A 1 72 ? -4.648 -0.825 11.230 1.00 71.81 72 TYR A CA 1
ATOM 573 C C . TYR A 1 72 ? -4.925 -0.822 9.716 1.00 71.81 72 TYR A C 1
ATOM 575 O O . TYR A 1 72 ? -4.428 -1.697 9.005 1.00 71.81 72 TYR A O 1
ATOM 583 N N . MET A 1 73 ? -5.667 0.159 9.185 1.00 73.44 73 MET A N 1
ATOM 584 C CA . MET A 1 73 ? -5.991 0.136 7.755 1.00 73.44 73 MET A CA 1
ATOM 585 C C . MET A 1 73 ? -4.786 0.480 6.884 1.00 73.44 73 MET A C 1
ATOM 587 O O . MET A 1 73 ? -4.684 -0.033 5.775 1.00 73.44 73 MET A O 1
ATOM 591 N N . ILE A 1 74 ? -3.842 1.280 7.388 1.00 76.75 74 ILE A N 1
ATOM 592 C CA . ILE A 1 74 ? -2.580 1.541 6.686 1.00 76.75 74 ILE A CA 1
ATOM 593 C C . ILE A 1 74 ? -1.823 0.226 6.465 1.00 76.75 74 ILE A C 1
ATOM 595 O O . ILE A 1 74 ? -1.339 -0.012 5.361 1.00 76.75 74 ILE A O 1
ATOM 599 N N . TYR A 1 75 ? -1.776 -0.659 7.465 1.00 76.69 75 TYR A N 1
ATOM 600 C CA . TYR A 1 75 ? -1.135 -1.970 7.323 1.00 76.69 75 TYR A CA 1
ATOM 601 C C . TYR A 1 75 ? -1.836 -2.868 6.301 1.00 76.69 75 TYR A C 1
ATOM 603 O O . TYR A 1 75 ? -1.154 -3.500 5.498 1.00 76.69 75 TYR A O 1
ATOM 611 N N . ILE A 1 76 ? -3.175 -2.900 6.283 1.00 78.38 76 ILE A N 1
ATOM 612 C CA . ILE A 1 76 ? -3.923 -3.647 5.257 1.00 78.38 76 ILE A CA 1
ATOM 613 C C . ILE A 1 76 ? -3.632 -3.087 3.863 1.00 78.38 76 ILE A C 1
ATOM 615 O O . ILE A 1 76 ? -3.342 -3.843 2.942 1.00 78.38 76 ILE A O 1
ATOM 619 N N . CYS A 1 77 ? -3.687 -1.767 3.690 1.00 79.38 77 CYS A N 1
ATOM 620 C CA . CYS A 1 77 ? -3.404 -1.148 2.398 1.00 79.38 77 CYS A CA 1
ATOM 621 C C . CYS A 1 77 ? -1.978 -1.461 1.930 1.00 79.38 77 CYS A C 1
ATOM 623 O O . CYS A 1 77 ? -1.779 -1.811 0.769 1.00 79.38 77 CYS A O 1
ATOM 625 N N . LEU A 1 78 ? -0.991 -1.389 2.829 1.00 79.19 78 LEU A N 1
ATOM 626 C CA . LEU A 1 78 ? 0.392 -1.738 2.511 1.00 79.19 78 LEU A CA 1
ATOM 627 C C . LEU A 1 78 ? 0.536 -3.218 2.139 1.00 79.19 78 LEU A C 1
ATOM 629 O O . LEU A 1 78 ? 1.165 -3.515 1.129 1.00 79.19 78 LEU A O 1
ATOM 633 N N . SER A 1 79 ? -0.069 -4.140 2.892 1.00 81.56 79 SER A N 1
ATOM 634 C CA . SER A 1 79 ? 0.032 -5.577 2.605 1.00 81.56 79 SER A CA 1
ATOM 635 C C . SER A 1 79 ? -0.636 -5.955 1.280 1.00 81.56 79 SER A C 1
ATOM 637 O O . SER A 1 79 ? -0.068 -6.726 0.501 1.00 81.56 79 SER A O 1
ATOM 639 N N . LEU A 1 80 ? -1.793 -5.364 0.969 1.00 81.50 80 LEU A N 1
ATOM 640 C CA . LEU A 1 80 ? -2.468 -5.537 -0.319 1.00 81.50 80 LEU A CA 1
ATOM 641 C C . LEU A 1 80 ? -1.638 -4.970 -1.475 1.00 81.50 80 LEU A C 1
ATOM 643 O O . LEU A 1 80 ? -1.515 -5.631 -2.509 1.00 81.50 80 LEU A O 1
ATOM 647 N N . SER A 1 81 ? -1.021 -3.800 -1.300 1.00 82.19 81 SER A N 1
ATOM 648 C CA . SER A 1 81 ? -0.125 -3.208 -2.301 1.00 82.19 81 SER A CA 1
ATOM 649 C C . SER A 1 81 ? 1.134 -4.045 -2.521 1.00 82.19 81 SER A C 1
ATOM 651 O O . SER A 1 81 ? 1.515 -4.265 -3.670 1.00 82.19 81 SER A O 1
ATOM 653 N N . THR A 1 82 ? 1.738 -4.581 -1.458 1.00 83.25 82 THR A N 1
ATOM 654 C CA . THR A 1 82 ? 2.877 -5.507 -1.555 1.00 83.25 82 THR A CA 1
ATOM 655 C C . THR A 1 82 ? 2.488 -6.772 -2.309 1.00 83.25 82 THR A C 1
ATOM 657 O O . THR A 1 82 ? 3.172 -7.164 -3.254 1.00 83.25 82 THR A O 1
ATOM 660 N N . LYS A 1 83 ? 1.345 -7.380 -1.961 1.00 84.00 83 LYS A N 1
ATOM 661 C CA . LYS A 1 83 ? 0.818 -8.546 -2.679 1.00 84.00 83 LYS A CA 1
AT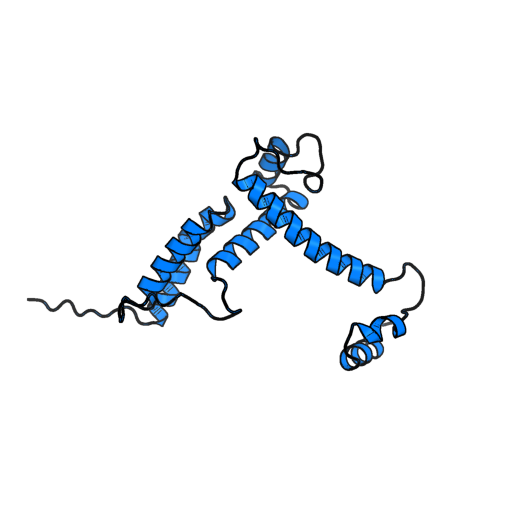OM 662 C C . LYS A 1 83 ? 0.578 -8.219 -4.151 1.00 84.00 83 LYS A C 1
ATOM 664 O O . LYS A 1 83 ? 0.944 -9.001 -5.020 1.00 84.00 83 LYS A O 1
ATOM 669 N N . ARG A 1 84 ? -0.001 -7.058 -4.455 1.00 83.25 84 ARG A N 1
ATOM 670 C CA . ARG A 1 84 ? -0.219 -6.613 -5.835 1.00 83.25 84 ARG A CA 1
ATOM 671 C C . ARG A 1 84 ? 1.097 -6.443 -6.593 1.00 83.25 84 ARG A C 1
ATOM 673 O O . ARG A 1 84 ? 1.173 -6.892 -7.732 1.00 83.25 84 ARG A O 1
ATOM 680 N N . TRP A 1 85 ? 2.113 -5.834 -5.983 1.00 85.81 85 TRP A N 1
ATOM 681 C CA . TRP A 1 85 ? 3.438 -5.706 -6.591 1.00 85.81 85 TRP A CA 1
ATOM 682 C C . TRP A 1 85 ? 4.039 -7.075 -6.915 1.00 85.81 85 TRP A C 1
ATOM 684 O O . TRP A 1 85 ? 4.431 -7.326 -8.054 1.00 85.81 85 TRP A O 1
ATOM 694 N N . TR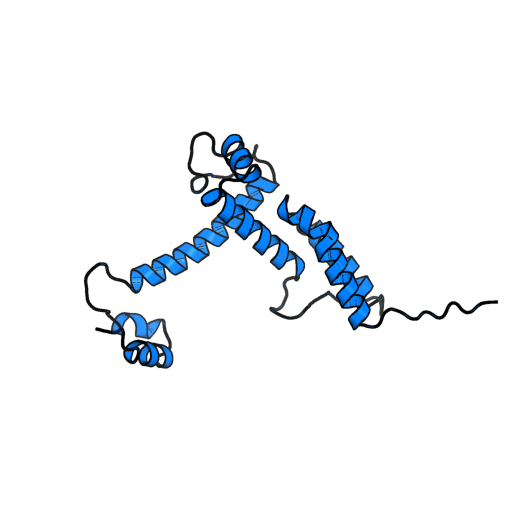P A 1 86 ? 4.022 -7.987 -5.940 1.00 83.31 86 TRP A N 1
ATOM 695 C CA . TRP A 1 86 ? 4.505 -9.354 -6.121 1.00 83.31 86 TRP A CA 1
ATOM 696 C C . TRP A 1 86 ? 3.832 -10.046 -7.305 1.00 83.31 86 TRP A C 1
ATOM 698 O O . TRP A 1 86 ? 4.505 -10.616 -8.162 1.00 83.31 86 TRP A O 1
ATOM 708 N N . ARG A 1 87 ? 2.505 -9.933 -7.398 1.00 83.06 87 ARG A N 1
ATOM 709 C CA . ARG A 1 87 ? 1.722 -10.537 -8.477 1.00 83.06 87 ARG A CA 1
ATOM 710 C C . ARG A 1 87 ? 2.040 -9.958 -9.852 1.00 83.06 87 ARG A C 1
ATOM 712 O O . ARG A 1 87 ? 1.974 -10.690 -10.832 1.00 83.06 87 ARG A O 1
ATOM 719 N N . ILE A 1 88 ? 2.430 -8.685 -9.949 1.00 83.12 88 ILE A N 1
ATOM 720 C CA . ILE A 1 88 ? 2.942 -8.130 -11.211 1.00 83.12 88 ILE A CA 1
ATOM 721 C C . ILE A 1 88 ? 4.219 -8.868 -11.623 1.00 83.12 88 ILE A C 1
ATOM 723 O O . ILE A 1 88 ? 4.388 -9.161 -12.801 1.00 83.12 88 ILE A O 1
ATOM 727 N N . GLY A 1 89 ? 5.101 -9.213 -10.686 1.00 76.19 89 GLY A N 1
ATOM 728 C CA . GLY A 1 89 ? 6.315 -9.979 -10.979 1.00 76.19 89 GLY A CA 1
ATOM 729 C C . GLY A 1 89 ? 6.051 -11.442 -11.351 1.00 76.19 89 GLY A C 1
ATOM 730 O O . GLY A 1 89 ? 6.670 -11.947 -12.286 1.00 76.19 89 GLY A O 1
ATOM 731 N N . THR A 1 90 ? 5.124 -12.105 -10.658 1.00 76.56 90 THR A N 1
ATOM 732 C CA . THR A 1 90 ? 5.036 -13.578 -10.643 1.00 76.56 90 THR A CA 1
ATOM 733 C C . THR A 1 90 ? 3.818 -14.178 -11.338 1.00 76.56 90 THR A C 1
ATOM 735 O O . THR A 1 90 ? 3.921 -15.266 -11.900 1.00 76.56 90 THR A O 1
ATOM 738 N N . GLU A 1 91 ? 2.672 -13.497 -11.338 1.00 76.69 91 GLU A N 1
ATOM 739 C CA . GLU A 1 91 ? 1.403 -14.059 -11.809 1.00 76.69 91 GLU A CA 1
ATOM 740 C C . GLU A 1 91 ? 1.008 -13.500 -13.192 1.00 76.69 91 GLU A C 1
ATOM 742 O O . GLU A 1 91 ? 1.269 -12.341 -13.536 1.00 76.69 91 GLU A O 1
ATOM 747 N N . LYS A 1 92 ? 0.326 -14.328 -13.996 1.00 76.19 92 LYS A N 1
ATOM 748 C CA . LYS A 1 92 ? -0.324 -13.916 -15.250 1.00 76.19 92 LYS A CA 1
ATOM 749 C C . LYS A 1 92 ? -1.817 -13.712 -14.995 1.00 76.19 92 LYS A C 1
ATOM 751 O O . LYS A 1 92 ? -2.587 -14.664 -14.990 1.00 76.19 92 LYS A O 1
ATOM 756 N N . TYR A 1 93 ? -2.214 -12.469 -14.743 1.00 83.38 93 TYR A N 1
ATOM 757 C CA . TYR A 1 93 ? -3.617 -12.075 -14.602 1.00 83.38 93 TYR A CA 1
ATOM 758 C C . TYR A 1 93 ? -3.843 -10.712 -15.256 1.00 83.38 93 TYR A C 1
ATOM 760 O O . TYR A 1 93 ? -2.921 -9.895 -15.327 1.00 83.38 93 TYR A O 1
ATOM 768 N N . LEU A 1 94 ? -5.083 -10.454 -15.682 1.00 86.12 94 LEU A N 1
ATOM 769 C CA . LEU A 1 94 ? -5.466 -9.302 -16.509 1.00 86.12 94 LEU A CA 1
ATOM 770 C C . LEU A 1 94 ? -4.878 -7.969 -16.022 1.00 86.12 94 LEU A C 1
ATOM 772 O O . LEU A 1 94 ? -4.333 -7.188 -16.795 1.00 86.12 94 LEU A O 1
ATOM 776 N N . TRP A 1 95 ? -4.953 -7.713 -14.717 1.00 83.56 95 TRP A N 1
ATOM 777 C CA . TRP A 1 95 ? -4.443 -6.480 -14.121 1.00 83.56 95 TRP A CA 1
ATOM 778 C C . TRP A 1 95 ? -2.913 -6.366 -14.171 1.00 83.56 95 TRP A C 1
ATOM 780 O O . TRP A 1 95 ? -2.407 -5.265 -14.384 1.00 83.56 95 TRP A O 1
ATOM 790 N N . ALA A 1 96 ? -2.165 -7.459 -13.988 1.00 84.56 96 ALA A N 1
ATOM 791 C CA . ALA A 1 96 ? -0.710 -7.429 -14.150 1.00 84.56 96 ALA A CA 1
ATOM 792 C C . ALA A 1 96 ? -0.307 -7.238 -15.609 1.00 84.56 96 ALA A C 1
ATOM 794 O O . ALA A 1 96 ? 0.619 -6.475 -15.878 1.00 84.56 96 ALA A O 1
ATOM 795 N N . GLU A 1 97 ? -1.004 -7.879 -16.546 1.00 86.88 97 GLU A N 1
ATOM 796 C CA . GLU A 1 97 ? -0.742 -7.708 -17.977 1.00 86.88 97 GLU A CA 1
ATOM 797 C C . GLU A 1 97 ? -1.036 -6.280 -18.428 1.00 86.88 97 GLU A C 1
ATOM 799 O O . GLU A 1 97 ? -0.191 -5.653 -19.063 1.00 86.88 97 GLU A O 1
ATOM 804 N N . PHE A 1 98 ? -2.165 -5.716 -17.996 1.00 88.56 98 PHE A N 1
ATOM 805 C CA . PHE A 1 98 ? -2.497 -4.316 -18.238 1.00 88.56 98 PHE A CA 1
ATOM 806 C C . PHE A 1 98 ? -1.426 -3.365 -17.685 1.00 88.56 98 PHE A C 1
ATOM 808 O O . PHE A 1 98 ? -0.966 -2.471 -18.394 1.00 88.56 98 PHE A O 1
ATOM 815 N N . LEU A 1 99 ? -0.986 -3.550 -16.433 1.00 87.31 99 LEU A N 1
ATOM 816 C CA . LEU A 1 99 ? 0.042 -2.691 -15.830 1.00 87.31 99 LEU A CA 1
ATOM 817 C C . LEU A 1 99 ? 1.401 -2.844 -16.524 1.00 87.31 99 LEU A C 1
ATOM 819 O O . LEU A 1 99 ? 2.094 -1.845 -16.736 1.00 87.31 99 LEU A O 1
ATOM 823 N N . LYS A 1 100 ? 1.770 -4.062 -16.936 1.00 87.56 100 LYS A N 1
ATOM 824 C CA . LYS A 1 100 ? 2.981 -4.305 -17.730 1.00 87.56 100 LYS A CA 1
ATOM 825 C C . LYS A 1 100 ? 2.895 -3.633 -19.099 1.00 87.56 100 LYS A C 1
ATOM 827 O O . LYS A 1 100 ? 3.836 -2.952 -19.494 1.00 87.56 100 LYS A O 1
ATOM 832 N N . ALA A 1 101 ? 1.766 -3.754 -19.788 1.00 89.19 101 ALA A N 1
ATOM 833 C CA . ALA A 1 101 ? 1.547 -3.139 -21.093 1.00 89.19 101 ALA A CA 1
ATOM 834 C C . ALA A 1 101 ? 1.469 -1.607 -21.019 1.00 89.19 101 ALA A C 1
ATOM 836 O O . ALA A 1 101 ? 1.894 -0.921 -21.944 1.00 89.19 101 ALA A O 1
ATOM 837 N N . LYS A 1 102 ? 0.958 -1.048 -19.918 1.00 89.31 102 LYS A N 1
ATOM 838 C CA . LYS A 1 102 ? 0.853 0.402 -19.738 1.00 89.31 102 LYS A CA 1
ATOM 839 C C . LYS A 1 102 ? 2.173 1.037 -19.308 1.00 89.31 102 LYS A C 1
ATOM 841 O O . LYS A 1 102 ? 2.587 2.032 -19.891 1.00 89.31 102 LYS A O 1
ATOM 846 N N . TYR A 1 103 ? 2.837 0.469 -18.302 1.00 88.06 103 TYR A N 1
ATOM 847 C CA . TYR A 1 103 ? 4.003 1.096 -17.673 1.00 88.06 103 TYR A CA 1
ATOM 848 C C . TYR A 1 103 ? 5.329 0.420 -18.039 1.00 88.06 103 TYR A C 1
ATOM 850 O O . TYR A 1 103 ? 6.370 1.077 -18.026 1.00 88.06 103 TYR A O 1
ATOM 858 N N . CYS A 1 104 ? 5.323 -0.868 -18.406 1.00 85.69 104 CYS A N 1
ATOM 859 C CA . CYS A 1 104 ? 6.513 -1.723 -18.558 1.00 85.69 104 CYS A CA 1
ATOM 860 C C . CYS A 1 104 ? 6.836 -2.168 -19.995 1.00 85.69 104 CYS A C 1
ATOM 862 O O . CYS A 1 104 ? 7.640 -3.074 -20.172 1.00 85.69 104 CYS A O 1
ATOM 864 N N . GLN A 1 105 ? 6.312 -1.485 -21.020 1.00 78.50 105 GLN A N 1
ATOM 865 C CA . GLN A 1 105 ? 6.412 -1.879 -22.443 1.00 78.50 105 GLN A CA 1
ATOM 866 C C . GLN A 1 105 ? 7.799 -2.317 -22.941 1.00 78.50 105 GLN A C 1
ATOM 868 O O . GLN A 1 105 ? 7.895 -3.148 -23.833 1.00 78.50 105 GLN A O 1
ATOM 873 N N . ARG A 1 106 ? 8.878 -1.726 -22.411 1.00 76.00 106 ARG A N 1
ATOM 874 C CA . ARG A 1 106 ? 10.259 -1.952 -22.882 1.00 76.00 106 ARG A CA 1
ATOM 875 C C . ARG A 1 106 ? 11.274 -2.200 -21.766 1.00 76.00 106 ARG A C 1
ATOM 877 O O . ARG A 1 106 ? 12.470 -2.194 -22.026 1.00 76.00 106 ARG A O 1
ATOM 884 N N . ARG A 1 107 ? 10.837 -2.327 -20.508 1.00 74.50 107 ARG A N 1
ATOM 885 C CA . ARG A 1 107 ? 11.750 -2.599 -19.382 1.00 74.50 107 ARG A CA 1
ATOM 886 C C . ARG A 1 107 ? 11.080 -3.494 -18.357 1.00 74.50 107 ARG A C 1
ATOM 888 O O . ARG A 1 107 ? 9.876 -3.378 -18.144 1.00 74.50 107 ARG A O 1
ATOM 895 N N . ASN A 1 108 ? 11.889 -4.304 -17.681 1.00 78.25 108 ASN A N 1
ATOM 896 C CA . ASN A 1 108 ? 11.464 -5.088 -16.528 1.00 78.25 108 ASN A CA 1
ATOM 897 C C . ASN A 1 108 ? 10.769 -4.171 -15.492 1.00 78.25 108 ASN A C 1
ATOM 899 O O . ASN A 1 108 ? 11.327 -3.110 -15.188 1.00 78.25 108 ASN A O 1
ATOM 903 N N . PRO A 1 109 ? 9.587 -4.546 -14.955 1.00 79.31 109 PRO A N 1
ATOM 904 C CA . PRO A 1 109 ? 8.922 -3.827 -13.865 1.00 79.31 109 PRO A CA 1
ATOM 905 C C . PRO A 1 109 ? 9.856 -3.431 -12.712 1.00 79.31 109 PRO A C 1
ATOM 907 O O . PRO A 1 109 ? 9.749 -2.321 -12.192 1.00 79.31 109 PRO A O 1
ATOM 910 N N . MET A 1 110 ? 10.824 -4.287 -12.374 1.00 76.31 110 MET A N 1
ATOM 911 C CA . MET A 1 110 ? 11.800 -4.042 -11.304 1.00 76.31 110 MET A CA 1
ATOM 912 C C . MET A 1 110 ? 12.702 -2.835 -11.598 1.00 76.31 110 MET A C 1
ATOM 914 O O . MET A 1 110 ? 13.035 -2.068 -10.707 1.00 76.31 110 MET A O 1
ATOM 918 N N . SER A 1 111 ? 13.027 -2.581 -12.867 1.00 80.56 111 SER A N 1
ATOM 919 C CA . SER A 1 111 ? 13.936 -1.501 -13.282 1.0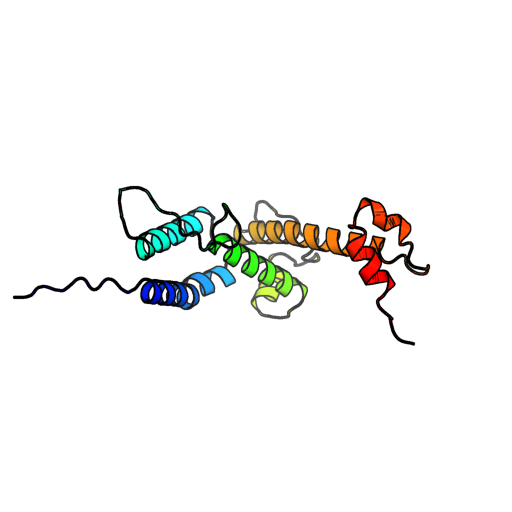0 80.56 111 SER A CA 1
ATOM 920 C C . SER A 1 111 ? 13.217 -0.192 -13.633 1.00 80.56 111 SER A C 1
ATOM 922 O O . SER A 1 111 ? 13.811 0.701 -14.246 1.00 80.56 111 SER A O 1
ATOM 924 N N . LYS A 1 112 ? 11.918 -0.071 -13.331 1.00 84.44 112 LYS A N 1
ATOM 925 C CA . LYS A 1 112 ? 11.145 1.137 -13.642 1.00 84.44 112 LYS A CA 1
ATOM 926 C C . LYS A 1 112 ? 11.366 2.251 -12.628 1.00 84.44 112 LYS A C 1
ATOM 928 O O . LYS A 1 112 ? 11.462 2.016 -11.435 1.00 84.44 112 LYS A O 1
ATOM 933 N N . VAL A 1 113 ? 11.411 3.487 -13.103 1.00 84.94 113 VAL A N 1
ATOM 934 C CA . VAL A 1 113 ? 11.503 4.674 -12.249 1.00 84.94 113 VAL A CA 1
ATOM 935 C C . VAL A 1 113 ? 10.248 5.502 -12.476 1.00 84.94 113 VAL A C 1
ATOM 937 O O . VAL A 1 113 ? 9.757 5.576 -13.604 1.00 84.94 113 VAL A O 1
ATOM 940 N N . ALA A 1 114 ? 9.716 6.073 -11.398 1.00 84.75 114 ALA A N 1
ATOM 941 C CA . ALA A 1 114 ? 8.542 6.928 -11.449 1.00 84.75 114 ALA A CA 1
ATOM 942 C C . ALA A 1 114 ? 8.815 8.166 -12.317 1.00 84.75 114 ALA A C 1
ATOM 944 O O . ALA A 1 114 ? 9.794 8.879 -12.102 1.00 84.75 114 ALA A O 1
ATOM 945 N N . THR A 1 115 ? 7.925 8.434 -13.266 1.00 85.75 115 THR A N 1
ATOM 946 C CA . THR A 1 115 ? 7.944 9.616 -14.139 1.00 85.75 115 THR A CA 1
ATOM 947 C C . THR A 1 115 ? 6.837 10.591 -13.722 1.00 85.75 115 THR A C 1
ATOM 949 O O . THR A 1 115 ? 5.852 10.200 -13.098 1.00 85.75 115 THR A O 1
ATOM 952 N N . LEU A 1 116 ? 6.965 11.877 -14.064 1.00 81.94 116 LEU A N 1
ATOM 953 C CA . LEU A 1 116 ? 5.958 12.901 -13.735 1.00 81.94 116 LEU A CA 1
ATOM 954 C C . LEU A 1 116 ? 4.583 12.641 -14.374 1.00 81.94 116 LEU A C 1
ATOM 956 O O . LEU A 1 116 ? 3.567 13.038 -13.814 1.00 81.94 116 LEU A O 1
ATOM 960 N N . THR A 1 117 ? 4.555 11.962 -15.520 1.00 87.12 117 THR A N 1
ATOM 961 C CA . THR A 1 117 ? 3.336 11.588 -16.249 1.00 87.12 117 THR A CA 1
ATOM 962 C C . THR A 1 117 ? 2.674 10.321 -15.709 1.00 87.12 117 THR A C 1
ATOM 964 O O . THR A 1 117 ? 1.564 9.981 -16.125 1.00 87.12 117 THR A O 1
ATOM 967 N N . ASP A 1 118 ? 3.331 9.611 -14.788 1.00 88.19 118 ASP A N 1
ATOM 968 C CA . ASP A 1 118 ? 2.772 8.402 -14.206 1.00 88.19 118 ASP A CA 1
ATOM 969 C C . ASP A 1 118 ? 1.607 8.730 -13.276 1.00 88.19 118 ASP A C 1
ATOM 971 O O . ASP A 1 118 ? 1.603 9.723 -12.543 1.00 88.19 118 ASP A O 1
ATOM 975 N N . SER A 1 119 ? 0.622 7.833 -13.250 1.00 88.38 119 SER A N 1
ATOM 976 C CA . SER A 1 119 ? -0.492 7.968 -12.320 1.00 88.38 119 SER A CA 1
ATOM 977 C C . SER A 1 119 ? -0.001 7.915 -10.873 1.00 88.38 119 SER A C 1
ATOM 979 O O . SER A 1 119 ? 0.947 7.198 -10.537 1.00 88.38 119 SER A O 1
ATOM 981 N N . SER A 1 120 ? -0.698 8.629 -9.988 1.00 83.56 120 SER A N 1
ATOM 982 C CA . SER A 1 120 ? -0.412 8.618 -8.549 1.00 83.56 120 SER A CA 1
ATOM 983 C C . SER A 1 120 ? -0.374 7.197 -7.983 1.00 83.56 120 SER A C 1
ATOM 985 O O . SER A 1 120 ? 0.542 6.856 -7.241 1.00 83.56 120 SER A O 1
ATOM 987 N N . SER A 1 121 ? -1.304 6.335 -8.403 1.00 82.19 121 SER A N 1
ATOM 988 C CA . SER A 1 121 ? -1.342 4.932 -7.985 1.00 82.19 121 SER A CA 1
ATOM 989 C C . SER A 1 121 ? -0.121 4.127 -8.438 1.00 82.19 121 SER A C 1
ATOM 991 O O . SER A 1 121 ? 0.317 3.250 -7.702 1.00 82.19 121 SER A O 1
ATOM 993 N N . TRP A 1 122 ? 0.438 4.402 -9.623 1.00 87.31 122 TRP A N 1
ATOM 994 C CA . TRP A 1 122 ? 1.652 3.724 -10.091 1.00 87.31 122 TRP A CA 1
ATOM 995 C C . TRP A 1 122 ? 2.884 4.187 -9.315 1.00 87.31 122 TRP A C 1
ATOM 997 O O . TRP A 1 122 ? 3.683 3.365 -8.874 1.00 87.31 122 TRP A O 1
ATOM 1007 N N . ARG A 1 123 ? 3.001 5.496 -9.074 1.00 88.00 123 ARG A N 1
ATOM 1008 C CA . ARG A 1 123 ? 4.087 6.070 -8.269 1.00 88.00 123 ARG A CA 1
ATOM 1009 C C . ARG A 1 123 ? 4.085 5.528 -6.841 1.00 88.00 123 ARG A C 1
ATOM 1011 O O . ARG A 1 123 ? 5.136 5.164 -6.323 1.00 88.00 123 ARG A O 1
ATOM 1018 N N . GLU A 1 124 ? 2.907 5.422 -6.232 1.00 84.56 124 GLU A N 1
ATOM 1019 C CA . GLU A 1 124 ? 2.760 4.825 -4.904 1.00 84.56 124 GLU A CA 1
ATOM 1020 C C . GLU A 1 124 ? 3.179 3.350 -4.912 1.00 84.56 124 GLU A C 1
ATOM 1022 O O . GLU A 1 124 ? 3.922 2.909 -4.037 1.00 84.56 124 GLU A O 1
ATOM 1027 N N . LEU A 1 125 ? 2.767 2.597 -5.935 1.00 86.75 125 LEU A N 1
ATOM 1028 C CA . LEU A 1 125 ? 3.115 1.188 -6.078 1.00 86.75 125 LEU A CA 1
ATOM 1029 C C . LEU A 1 125 ? 4.632 0.972 -6.255 1.00 86.75 125 LEU A C 1
ATOM 1031 O O . LEU A 1 125 ? 5.181 0.045 -5.663 1.00 86.75 125 LEU A O 1
ATOM 1035 N N . LEU A 1 126 ? 5.323 1.858 -6.981 1.00 88.88 126 LEU A N 1
ATOM 1036 C CA . LEU A 1 126 ? 6.790 1.866 -7.057 1.00 88.88 126 LEU A CA 1
ATOM 1037 C C . LEU A 1 126 ? 7.440 2.186 -5.701 1.00 88.88 126 LEU A C 1
ATOM 1039 O O . LEU A 1 126 ? 8.434 1.568 -5.340 1.00 88.88 126 LEU A O 1
ATOM 1043 N N . SER A 1 127 ? 6.851 3.074 -4.894 1.00 86.06 127 SER A N 1
ATOM 1044 C CA . SER A 1 127 ? 7.358 3.326 -3.535 1.00 86.06 127 SER A CA 1
ATOM 1045 C C . SER A 1 127 ? 7.237 2.096 -2.621 1.00 86.06 127 SER A C 1
ATOM 1047 O O . SER A 1 127 ? 8.060 1.889 -1.727 1.00 86.06 127 SER A O 1
ATOM 1049 N N . VAL A 1 128 ? 6.203 1.272 -2.835 1.00 85.06 128 VAL A N 1
ATOM 1050 C CA . VAL A 1 128 ? 6.020 -0.000 -2.126 1.00 85.06 128 VAL A CA 1
ATOM 1051 C C . VAL A 1 128 ? 7.049 -1.014 -2.602 1.00 85.06 128 VAL A C 1
ATOM 1053 O O . VAL A 1 128 ? 7.663 -1.654 -1.752 1.00 85.06 128 VAL A O 1
ATOM 1056 N N . ARG A 1 129 ? 7.305 -1.109 -3.915 1.00 86.75 129 ARG A N 1
ATOM 1057 C CA . ARG A 1 129 ? 8.419 -1.908 -4.444 1.00 86.75 129 ARG A CA 1
ATOM 1058 C C . ARG A 1 129 ? 9.717 -1.557 -3.738 1.00 86.75 129 ARG A C 1
ATOM 1060 O O . ARG A 1 129 ? 10.345 -2.462 -3.217 1.00 86.75 129 ARG A O 1
ATOM 1067 N N . ASP A 1 130 ? 10.105 -0.286 -3.697 1.00 84.25 130 ASP A N 1
ATOM 1068 C CA . ASP A 1 130 ? 11.411 0.106 -3.150 1.00 84.25 130 ASP A CA 1
ATOM 1069 C C . ASP A 1 130 ? 11.567 -0.325 -1.681 1.00 84.25 130 ASP A C 1
ATOM 1071 O O . ASP A 1 130 ? 12.637 -0.756 -1.254 1.00 84.25 130 ASP A O 1
ATOM 1075 N N . LYS A 1 131 ? 10.478 -0.271 -0.901 1.00 81.38 131 LYS A N 1
ATOM 1076 C CA . LYS A 1 131 ? 10.446 -0.781 0.480 1.00 81.38 131 LYS A CA 1
ATOM 1077 C C . LYS A 1 131 ? 10.590 -2.300 0.528 1.00 81.38 131 LYS A C 1
ATOM 1079 O O . LYS A 1 131 ? 11.366 -2.812 1.326 1.00 81.38 131 LYS A O 1
ATOM 1084 N N . VAL A 1 132 ? 9.841 -2.997 -0.318 1.00 75.94 132 VAL A N 1
ATOM 1085 C CA . VAL A 1 132 ? 9.799 -4.459 -0.394 1.00 75.94 132 VAL A CA 1
ATOM 1086 C C . VAL A 1 132 ? 11.139 -5.020 -0.878 1.00 75.94 132 VAL A C 1
ATOM 1088 O O . VAL A 1 132 ? 11.684 -5.925 -0.258 1.00 75.94 132 VAL A O 1
ATOM 1091 N N . GLU A 1 133 ? 11.724 -4.434 -1.920 1.00 73.38 133 GLU A N 1
ATOM 1092 C CA . GLU A 1 133 ? 13.062 -4.755 -2.412 1.00 73.38 133 GLU A CA 1
ATOM 1093 C C . GLU A 1 133 ? 14.122 -4.457 -1.368 1.00 73.38 133 GLU A C 1
ATOM 1095 O O . GLU A 1 133 ? 14.996 -5.286 -1.168 1.00 73.38 133 GLU A O 1
ATOM 1100 N N . LYS A 1 134 ? 14.047 -3.334 -0.646 1.00 74.56 134 LYS A N 1
ATOM 1101 C CA . LYS A 1 134 ? 14.988 -3.074 0.448 1.00 74.56 134 LYS A CA 1
ATOM 1102 C C . LYS A 1 134 ? 14.922 -4.170 1.514 1.00 74.56 134 LYS A C 1
ATOM 1104 O O . LYS A 1 134 ? 15.970 -4.630 1.952 1.00 74.56 134 LYS A O 1
ATOM 1109 N N . THR A 1 135 ? 13.729 -4.624 1.900 1.00 70.12 135 THR A N 1
ATOM 1110 C CA . THR A 1 135 ? 13.567 -5.732 2.855 1.00 70.12 135 THR A CA 1
ATOM 1111 C C . THR A 1 135 ? 14.114 -7.052 2.299 1.00 70.12 135 THR A C 1
ATOM 1113 O O . THR A 1 135 ? 14.935 -7.683 2.957 1.00 70.12 135 THR A O 1
ATOM 1116 N N . TYR A 1 136 ? 13.760 -7.428 1.067 1.00 64.62 136 TYR A N 1
ATOM 1117 C CA . TYR A 1 136 ? 14.246 -8.665 0.441 1.00 64.62 136 TYR A CA 1
ATOM 1118 C C . TYR A 1 136 ? 15.741 -8.639 0.109 1.00 64.62 136 TYR A C 1
ATOM 1120 O O . TYR A 1 136 ? 16.410 -9.665 0.163 1.00 64.62 136 TYR A O 1
ATOM 1128 N N . LEU A 1 137 ? 16.302 -7.488 -0.255 1.00 59.97 137 LEU A N 1
ATOM 1129 C CA . LEU A 1 137 ? 17.735 -7.336 -0.490 1.00 59.97 137 LEU A CA 1
ATOM 1130 C C . LEU A 1 137 ? 18.502 -7.470 0.816 1.00 59.97 137 LEU A C 1
ATOM 1132 O O . LEU A 1 137 ? 19.540 -8.114 0.816 1.00 59.97 137 LEU A O 1
ATOM 1136 N N . LEU A 1 138 ? 17.982 -6.944 1.927 1.00 58.12 138 LEU A N 1
ATOM 1137 C CA . LEU A 1 138 ? 18.569 -7.186 3.243 1.00 58.12 138 LEU A CA 1
ATOM 1138 C C . LEU A 1 138 ? 18.512 -8.676 3.595 1.00 58.12 138 LEU A C 1
ATOM 1140 O O . LEU A 1 138 ? 19.535 -9.237 3.964 1.00 58.12 138 LEU A O 1
ATOM 1144 N N . GLU A 1 139 ? 17.376 -9.344 3.396 1.00 56.72 139 GLU A N 1
ATOM 1145 C CA . GLU A 1 139 ? 17.251 -10.788 3.641 1.00 56.72 139 GLU A CA 1
ATOM 1146 C C . GLU A 1 139 ? 18.165 -11.615 2.729 1.00 56.72 139 GLU A C 1
ATOM 1148 O O . GLU A 1 139 ? 18.860 -12.504 3.198 1.00 56.72 139 GLU A O 1
ATOM 1153 N N . THR A 1 140 ? 18.253 -11.298 1.438 1.00 55.16 140 THR A N 1
ATOM 1154 C CA . THR A 1 140 ? 19.121 -12.027 0.498 1.00 55.16 140 THR A CA 1
ATOM 1155 C C . THR A 1 140 ? 20.597 -11.676 0.645 1.00 55.16 140 THR A C 1
ATOM 1157 O O . THR A 1 140 ? 21.435 -12.505 0.309 1.00 55.16 140 THR A O 1
ATOM 1160 N N . GLN A 1 141 ? 20.950 -10.485 1.133 1.00 57.16 141 GLN A N 1
ATOM 1161 C CA . GLN A 1 141 ? 22.318 -10.144 1.533 1.00 57.16 141 GLN A CA 1
ATOM 1162 C C . GLN A 1 141 ? 22.698 -10.848 2.832 1.00 57.16 141 GLN A C 1
ATOM 1164 O O . GLN A 1 141 ? 23.828 -11.304 2.941 1.00 57.16 141 GLN A O 1
ATOM 1169 N N . LEU A 1 142 ? 21.774 -10.971 3.787 1.00 51.00 142 LEU A N 1
ATOM 1170 C CA . LEU A 1 142 ? 21.965 -11.778 4.991 1.00 51.00 142 LEU A CA 1
ATOM 1171 C C . LEU A 1 142 ? 22.139 -13.251 4.617 1.00 51.00 142 LEU A C 1
ATOM 1173 O O . LEU A 1 142 ? 23.136 -13.842 5.001 1.00 51.00 142 LEU A O 1
ATOM 1177 N N . ILE A 1 143 ? 21.264 -13.805 3.775 1.00 51.88 143 ILE A N 1
ATOM 1178 C CA . ILE A 1 143 ? 21.369 -15.183 3.275 1.00 51.88 143 ILE A CA 1
ATOM 1179 C C . ILE A 1 143 ? 22.655 -15.382 2.459 1.00 51.88 143 ILE A C 1
ATOM 1181 O O . ILE A 1 143 ? 23.328 -16.382 2.649 1.00 51.88 143 ILE A O 1
ATOM 1185 N N . ARG A 1 144 ? 23.063 -14.437 1.598 1.00 50.97 144 ARG A N 1
ATOM 1186 C CA . ARG A 1 144 ? 24.345 -14.519 0.859 1.00 50.97 144 ARG A CA 1
ATOM 1187 C C . ARG A 1 144 ? 25.577 -14.354 1.745 1.00 50.97 144 ARG A C 1
ATOM 1189 O O . ARG A 1 144 ? 26.616 -14.902 1.413 1.00 50.97 144 ARG A O 1
ATOM 1196 N N . LYS A 1 145 ? 25.486 -13.590 2.837 1.00 54.38 145 LYS A N 1
ATOM 1197 C CA . LYS A 1 145 ? 26.536 -13.536 3.865 1.00 54.38 145 LYS A CA 1
ATOM 1198 C C . LYS A 1 145 ? 26.581 -14.824 4.687 1.00 54.38 145 LYS A C 1
ATOM 1200 O O . LYS A 1 145 ? 27.657 -15.210 5.109 1.00 54.38 145 LYS A O 1
ATOM 1205 N N . MET A 1 146 ? 25.432 -15.466 4.898 1.00 46.34 146 MET A N 1
ATOM 1206 C CA . MET A 1 146 ? 25.305 -16.751 5.594 1.00 46.34 146 MET A CA 1
ATOM 1207 C C . MET A 1 146 ? 25.671 -17.951 4.715 1.00 46.34 146 MET A C 1
ATOM 1209 O O . MET A 1 146 ? 25.983 -19.005 5.248 1.00 46.34 146 MET A O 1
ATOM 1213 N N . LEU A 1 147 ? 25.630 -17.805 3.389 1.00 53.62 147 LEU A N 1
ATOM 1214 C CA . LEU A 1 147 ? 25.913 -18.868 2.433 1.00 53.62 147 LEU A CA 1
ATOM 1215 C C . LEU A 1 147 ? 27.062 -18.431 1.506 1.00 53.62 147 LEU A C 1
ATOM 1217 O O . LEU A 1 147 ? 26.804 -17.921 0.408 1.00 53.62 147 LEU A O 1
ATOM 1221 N N . PRO A 1 148 ? 28.334 -18.593 1.916 1.00 52.00 148 PRO A N 1
ATOM 1222 C CA . PRO A 1 148 ? 29.425 -18.500 0.966 1.00 52.00 148 PRO A CA 1
ATOM 1223 C C . PRO A 1 148 ? 29.234 -19.625 -0.053 1.00 52.00 148 PRO A C 1
ATOM 1225 O O . PRO A 1 148 ? 29.084 -20.794 0.296 1.00 52.00 148 PRO A O 1
ATOM 1228 N N . LEU A 1 149 ? 29.167 -19.256 -1.332 1.00 43.84 149 LEU A N 1
ATOM 1229 C CA . LEU A 1 149 ? 29.106 -20.198 -2.444 1.00 43.84 149 LEU A CA 1
ATOM 1230 C C . LEU A 1 149 ? 30.370 -21.076 -2.413 1.00 43.84 149 LEU A C 1
ATOM 1232 O O . LEU A 1 149 ? 31.385 -20.709 -2.995 1.00 43.84 149 LEU A O 1
ATOM 1236 N N . GLY A 1 150 ? 30.293 -22.217 -1.726 1.00 50.75 150 GLY A N 1
ATOM 1237 C CA . GLY A 1 150 ? 31.271 -23.302 -1.811 1.00 50.75 150 GLY A CA 1
ATOM 1238 C C . GLY A 1 150 ? 32.307 -23.427 -0.691 1.00 50.75 150 GLY A C 1
ATOM 1239 O O . GLY A 1 150 ? 33.332 -24.052 -0.944 1.00 50.75 150 GLY A O 1
ATOM 1240 N N . GLN A 1 151 ? 32.087 -22.899 0.518 1.00 54.06 151 GLN A N 1
ATOM 1241 C CA . GLN A 1 151 ? 32.975 -23.201 1.653 1.00 54.06 151 GLN A CA 1
ATOM 1242 C C . GLN A 1 151 ? 32.195 -23.361 2.964 1.00 54.06 151 GLN A C 1
ATOM 1244 O O . GLN A 1 151 ? 31.112 -22.793 3.097 1.00 54.06 151 GLN A O 1
ATOM 1249 N N . ASP A 1 152 ? 32.727 -24.174 3.882 1.00 54.75 152 ASP A N 1
ATOM 1250 C CA . ASP A 1 152 ? 32.123 -24.511 5.177 1.00 54.75 152 ASP A CA 1
ATOM 1251 C C . ASP A 1 152 ? 31.639 -23.269 5.946 1.00 54.75 152 ASP A C 1
ATOM 1253 O O . ASP A 1 152 ? 32.217 -22.185 5.845 1.00 54.75 152 ASP A O 1
ATOM 1257 N N . TRP A 1 153 ? 30.548 -23.430 6.702 1.00 55.91 153 TRP A N 1
ATOM 1258 C CA . TRP A 1 153 ? 29.891 -22.364 7.462 1.00 55.91 153 TRP A CA 1
ATOM 1259 C C . TRP A 1 153 ? 30.872 -21.666 8.421 1.00 55.91 153 TRP A C 1
ATOM 1261 O O . TRP A 1 153 ? 31.239 -22.226 9.451 1.00 55.91 153 TRP A O 1
ATOM 1271 N N . ASP A 1 154 ? 31.252 -20.419 8.129 1.00 58.53 154 ASP A N 1
ATOM 1272 C CA . ASP A 1 154 ? 32.038 -19.585 9.048 1.00 58.53 154 ASP A CA 1
ATOM 1273 C C . ASP A 1 154 ? 31.122 -18.949 10.109 1.00 58.53 154 ASP A C 1
ATOM 1275 O O . ASP A 1 154 ? 30.664 -17.804 9.991 1.00 58.53 154 ASP A O 1
ATOM 1279 N N . LEU A 1 155 ? 30.812 -19.735 11.143 1.00 57.31 155 LEU A N 1
ATOM 1280 C CA . LEU A 1 155 ? 29.962 -19.334 12.267 1.00 57.31 155 LEU A CA 1
ATOM 1281 C C . LEU A 1 155 ? 30.611 -18.254 13.154 1.00 57.31 155 LEU A C 1
ATOM 1283 O O . LEU A 1 155 ? 29.893 -17.498 13.818 1.00 57.31 155 LEU A O 1
ATOM 1287 N N . ASP A 1 156 ? 31.939 -18.099 13.111 1.00 61.84 156 ASP A N 1
ATOM 1288 C CA . ASP A 1 156 ? 32.656 -17.082 13.888 1.00 61.84 156 ASP A CA 1
ATOM 1289 C C . ASP A 1 156 ? 32.330 -15.662 13.407 1.00 61.84 156 ASP A C 1
ATOM 1291 O O . ASP A 1 156 ? 32.240 -14.726 14.212 1.00 61.84 156 ASP A O 1
ATOM 1295 N N . SER A 1 157 ? 32.033 -15.509 12.113 1.00 56.69 157 SER A N 1
ATOM 1296 C CA . SER A 1 157 ? 31.591 -14.245 11.512 1.00 56.69 157 SER A CA 1
ATOM 1297 C C . SER A 1 157 ? 30.206 -13.761 11.994 1.00 56.69 157 SER A C 1
ATOM 1299 O O . SER A 1 157 ? 29.876 -12.576 11.853 1.00 56.69 157 SER A O 1
ATOM 1301 N N . LEU A 1 158 ? 29.391 -14.642 12.598 1.00 54.22 158 LEU A N 1
ATOM 1302 C CA . LEU A 1 158 ? 28.010 -14.364 13.032 1.00 54.22 158 LEU A CA 1
ATOM 1303 C C . LEU A 1 158 ? 27.901 -13.894 14.494 1.00 54.22 158 LEU A C 1
ATOM 1305 O O . LEU A 1 158 ? 26.893 -13.278 14.862 1.00 54.22 158 LEU A O 1
ATOM 1309 N N . ASN A 1 159 ? 28.952 -14.085 15.299 1.00 57.19 159 ASN A N 1
ATOM 1310 C CA . ASN A 1 159 ? 29.030 -13.676 16.707 1.00 57.19 159 ASN A CA 1
ATOM 1311 C C . ASN A 1 159 ? 28.694 -12.196 17.009 1.00 57.19 159 ASN A C 1
ATOM 1313 O O . ASN A 1 159 ? 28.080 -11.941 18.048 1.00 57.19 159 ASN A O 1
ATOM 1317 N N . PRO A 1 160 ? 29.045 -11.197 16.168 1.00 62.44 160 PRO A N 1
ATOM 1318 C CA . PRO A 1 160 ? 28.683 -9.805 16.446 1.00 62.44 160 PRO A CA 1
ATOM 1319 C C . PRO A 1 160 ? 27.231 -9.458 16.075 1.00 62.44 160 PRO A C 1
ATOM 1321 O O . PRO A 1 160 ? 26.749 -8.395 16.461 1.00 62.44 160 PRO A O 1
ATOM 1324 N N . THR A 1 161 ? 26.534 -10.317 15.319 1.00 57.47 161 THR A N 1
ATOM 1325 C CA . THR A 1 161 ? 25.217 -10.000 14.731 1.00 57.47 161 THR A CA 1
ATOM 1326 C C . THR A 1 161 ? 24.081 -10.800 15.364 1.00 57.47 161 THR A C 1
ATOM 1328 O O . THR A 1 161 ? 22.950 -10.315 15.431 1.00 57.47 161 THR A O 1
ATOM 1331 N N . ILE A 1 162 ? 24.361 -12.016 15.835 1.00 58.47 162 ILE A N 1
ATOM 1332 C CA . ILE A 1 162 ? 23.348 -12.950 16.324 1.00 58.47 162 ILE A CA 1
ATOM 1333 C C . ILE A 1 162 ? 23.671 -13.343 17.773 1.00 58.47 162 ILE A C 1
ATOM 1335 O O . ILE A 1 162 ? 24.793 -13.754 18.063 1.00 58.47 162 ILE A O 1
ATOM 1339 N N . PRO A 1 163 ? 22.703 -13.241 18.703 1.00 65.50 163 PRO A N 1
ATOM 1340 C CA . PRO A 1 163 ? 22.862 -13.716 20.074 1.00 65.50 163 PRO A CA 1
ATOM 1341 C C . PRO A 1 163 ? 23.327 -15.183 20.139 1.00 65.50 163 PRO A C 1
ATOM 1343 O O . PRO A 1 163 ? 22.749 -16.046 19.477 1.00 65.50 163 PRO A O 1
ATOM 1346 N N . ARG A 1 164 ? 24.340 -15.483 20.970 1.00 58.03 164 ARG A N 1
ATOM 1347 C CA . ARG A 1 164 ? 24.979 -16.818 21.082 1.00 58.03 164 ARG A CA 1
ATOM 1348 C C . ARG A 1 164 ? 23.999 -17.971 21.317 1.00 58.03 164 ARG A C 1
ATOM 1350 O O . ARG A 1 164 ? 24.239 -19.087 20.881 1.00 58.03 164 ARG A O 1
ATOM 1357 N N . ASN A 1 165 ? 22.866 -17.707 21.966 1.00 63.16 165 ASN A N 1
ATOM 1358 C CA . ASN A 1 165 ? 21.823 -18.708 22.187 1.00 63.16 165 ASN A CA 1
ATOM 1359 C C . ASN A 1 165 ? 21.184 -19.211 20.884 1.00 63.16 165 ASN A C 1
ATOM 1361 O O . ASN A 1 165 ? 20.700 -20.334 20.858 1.00 63.16 165 ASN A O 1
ATOM 1365 N N . VAL A 1 166 ? 21.168 -18.402 19.823 1.00 60.34 166 VAL A N 1
ATOM 1366 C CA . VAL A 1 166 ? 20.658 -18.801 18.505 1.00 60.34 166 VAL A CA 1
ATOM 1367 C C . VAL A 1 166 ? 21.733 -19.552 17.718 1.00 60.34 166 VAL A C 1
ATOM 1369 O O . VAL A 1 166 ? 21.407 -20.535 17.063 1.00 60.34 166 VAL A O 1
ATOM 1372 N N . VAL A 1 167 ? 23.005 -19.155 17.843 1.00 61.88 167 VAL A N 1
ATOM 1373 C CA . VAL A 1 167 ? 24.147 -19.863 17.228 1.00 61.88 167 VAL A CA 1
ATOM 1374 C C . VAL A 1 167 ? 24.227 -21.305 17.740 1.00 61.88 167 VAL A C 1
ATOM 1376 O O . VAL A 1 167 ? 24.219 -22.230 16.936 1.00 61.88 167 VAL A O 1
ATOM 1379 N N . ASN A 1 168 ? 24.125 -21.508 19.059 1.00 64.88 168 ASN A N 1
ATOM 1380 C CA . ASN A 1 168 ? 24.106 -22.849 19.657 1.00 64.88 168 ASN A CA 1
ATOM 1381 C C . ASN A 1 168 ? 22.930 -23.713 19.172 1.00 64.88 168 ASN A C 1
ATOM 1383 O O . ASN A 1 168 ? 23.028 -24.935 19.157 1.00 64.88 168 ASN A O 1
ATOM 1387 N N . ILE A 1 169 ? 21.789 -23.117 18.815 1.00 65.38 169 ILE A N 1
ATOM 1388 C CA . ILE A 1 169 ? 20.659 -23.881 18.270 1.00 65.38 169 ILE A CA 1
ATOM 1389 C C . ILE A 1 169 ? 20.994 -24.346 16.854 1.00 65.38 169 ILE A C 1
ATOM 1391 O O . ILE A 1 169 ? 20.734 -25.497 16.531 1.00 65.38 169 ILE A O 1
ATOM 1395 N N . VAL A 1 170 ? 21.595 -23.477 16.038 1.00 61.91 170 VAL A N 1
ATOM 1396 C CA . VAL A 1 170 ? 21.976 -23.790 14.654 1.00 61.91 170 VAL A CA 1
ATOM 1397 C C . VAL A 1 170 ? 23.068 -24.859 14.597 1.00 61.91 170 VAL A C 1
ATOM 1399 O O . VAL A 1 170 ? 22.939 -25.790 13.810 1.00 61.91 170 VAL A O 1
ATOM 1402 N N . GLU A 1 171 ? 24.077 -24.790 15.470 1.00 62.88 171 GLU A N 1
ATOM 1403 C CA . GLU A 1 171 ? 25.149 -25.799 15.568 1.00 62.88 171 GLU A CA 1
ATOM 1404 C C . GLU A 1 171 ? 24.635 -27.207 15.899 1.00 62.88 171 GLU A C 1
ATOM 1406 O O . GLU A 1 171 ? 25.228 -28.201 15.492 1.00 62.88 171 GLU A O 1
ATOM 1411 N N . ASN A 1 172 ? 23.520 -27.304 16.628 1.00 66.50 172 ASN A N 1
ATOM 1412 C CA . ASN A 1 172 ? 22.963 -28.580 17.077 1.00 66.50 172 ASN A CA 1
ATOM 1413 C C . ASN A 1 172 ? 21.872 -29.141 16.149 1.00 66.50 172 ASN A C 1
ATOM 1415 O O . ASN A 1 172 ? 21.329 -30.215 16.423 1.00 66.50 172 ASN A O 1
ATOM 1419 N N . ILE A 1 173 ? 21.530 -28.453 15.054 1.00 61.84 173 ILE A N 1
ATOM 1420 C CA . ILE A 1 173 ? 20.602 -28.995 14.057 1.00 61.84 173 ILE A CA 1
ATOM 1421 C C . ILE A 1 173 ? 21.372 -29.988 13.183 1.00 61.84 173 ILE A C 1
ATOM 1423 O O . ILE A 1 173 ? 22.154 -29.596 12.322 1.00 61.84 173 ILE A O 1
ATOM 1427 N N . HIS A 1 174 ? 21.126 -31.285 13.383 1.00 50.81 174 HIS A N 1
ATOM 1428 C CA . HIS A 1 174 ? 21.572 -32.313 12.442 1.00 50.81 174 HIS A CA 1
ATOM 1429 C C . HIS A 1 174 ? 20.849 -32.120 11.106 1.00 50.81 174 HIS A C 1
ATOM 1431 O O . HIS A 1 174 ? 19.650 -32.381 10.985 1.00 50.81 174 HIS A O 1
ATOM 1437 N N . ILE A 1 175 ? 21.585 -31.652 10.104 1.00 43.47 175 ILE A N 1
ATOM 1438 C CA . ILE A 1 175 ? 21.173 -31.730 8.706 1.00 43.47 175 ILE A CA 1
ATOM 1439 C C . ILE A 1 175 ? 21.562 -33.146 8.273 1.00 43.47 175 ILE A C 1
ATOM 1441 O O . ILE A 1 175 ? 22.740 -33.478 8.310 1.00 43.47 175 ILE A O 1
ATOM 1445 N N . GLY A 1 176 ? 20.559 -33.992 8.023 1.00 42.28 176 GLY A N 1
ATOM 1446 C CA . GLY A 1 176 ? 20.731 -35.433 7.806 1.00 42.28 176 GLY A CA 1
ATOM 1447 C C . GLY A 1 176 ? 21.695 -35.804 6.674 1.00 42.28 176 GLY A C 1
ATOM 1448 O O . GLY A 1 176 ? 21.982 -34.971 5.815 1.00 42.28 176 GLY A O 1
ATOM 1449 N N . ASP A 1 177 ? 22.149 -37.062 6.735 1.00 39.06 177 ASP A N 1
ATOM 1450 C CA . ASP A 1 177 ? 23.122 -37.717 5.842 1.00 39.06 177 ASP A CA 1
ATOM 1451 C C . ASP A 1 177 ? 22.859 -37.526 4.336 1.00 39.06 177 ASP A C 1
ATOM 1453 O O . ASP A 1 177 ? 21.683 -37.625 3.903 1.00 39.06 177 ASP A O 1
#